Protein AF-A0A8J7ZT95-F1 (afdb_monomer_lite)

Foldseek 3Di:
DDDPPPPVPQQPPVDLQALSQPRHGFPGSPPSNVVVLVVDVSSVVVVVVVVVVVVVVVVPPPDD

Sequence (64 aa):
MSRSQHVPTDPTWSDPNTCPFCDGELSDPGAGFIDHLETSDACETSFDLWRDRVTSDIGGEWSG

pLDDT: mean 78.56, std 16.07, range [41.22, 94.94]

Radius of gyration: 14.66 Å; chains: 1; bounding box: 24×42×40 Å

Secondary structure (DSSP, 8-state):
------------TT-TTB-TTT-PBPSSTTHHHHHHHHH-HHHHHHHHHHHHHHHHHHTTS---

Structure (mmCIF, N/CA/C/O backbone):
data_AF-A0A8J7ZT95-F1
#
_entry.id   AF-A0A8J7ZT95-F1
#
loop_
_atom_site.group_PDB
_atom_site.id
_at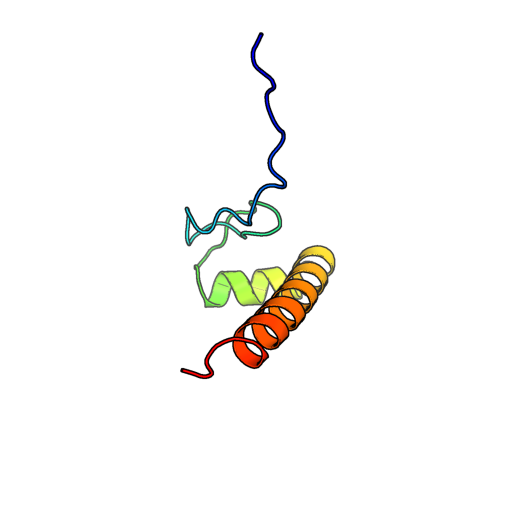om_site.type_symbol
_atom_site.label_atom_id
_atom_site.label_alt_id
_atom_site.label_comp_id
_atom_site.label_asym_id
_atom_site.label_entity_id
_atom_site.label_seq_id
_atom_site.pdbx_P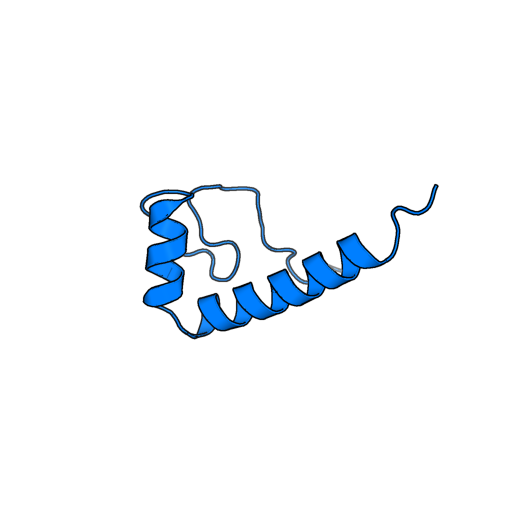DB_ins_code
_atom_site.Cartn_x
_atom_site.Cartn_y
_atom_site.Cartn_z
_atom_site.occupancy
_atom_site.B_iso_or_equiv
_atom_site.auth_seq_id
_atom_site.auth_comp_id
_atom_site.auth_asym_id
_atom_site.auth_atom_id
_atom_site.pdbx_PDB_model_num
ATOM 1 N N . MET A 1 1 ? 16.370 33.057 -5.387 1.00 41.22 1 MET A N 1
ATOM 2 C CA . MET A 1 1 ? 15.096 32.777 -4.695 1.00 41.22 1 MET A CA 1
ATOM 3 C C . MET A 1 1 ? 14.805 31.295 -4.873 1.00 41.22 1 MET A C 1
ATOM 5 O O . MET A 1 1 ? 14.477 30.882 -5.978 1.00 41.22 1 MET A O 1
ATOM 9 N N . SER A 1 2 ? 15.073 30.496 -3.842 1.00 54.62 2 SER A N 1
ATOM 10 C CA . SER A 1 2 ? 14.945 29.037 -3.855 1.00 54.62 2 SER A CA 1
ATOM 11 C C . SER A 1 2 ? 13.497 28.625 -4.104 1.00 54.62 2 SER A C 1
ATOM 13 O O . SER A 1 2 ? 12.626 28.906 -3.285 1.00 54.62 2 SER A O 1
ATOM 15 N N . ARG A 1 3 ? 13.228 27.949 -5.225 1.00 56.72 3 ARG A N 1
ATOM 16 C CA . ARG A 1 3 ? 12.023 27.128 -5.342 1.00 56.72 3 ARG A CA 1
ATOM 17 C C . ARG A 1 3 ? 12.348 25.836 -4.610 1.00 56.72 3 ARG A C 1
ATOM 19 O O . ARG A 1 3 ? 13.022 24.977 -5.165 1.00 56.72 3 ARG A O 1
ATOM 26 N N . SER A 1 4 ? 11.916 25.740 -3.354 1.00 62.25 4 SER A N 1
ATOM 27 C CA . SER A 1 4 ? 11.699 24.453 -2.699 1.00 62.25 4 SER A CA 1
ATOM 28 C C . SER A 1 4 ? 10.659 23.721 -3.532 1.00 62.25 4 SER A C 1
ATOM 30 O O .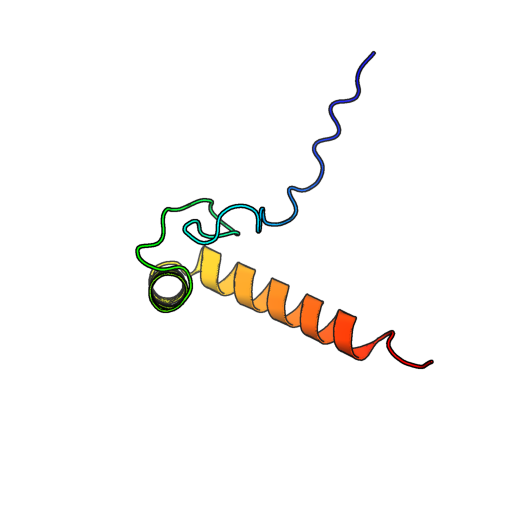 SER A 1 4 ? 9.455 23.892 -3.352 1.00 62.25 4 SER A O 1
ATOM 32 N N . GLN A 1 5 ? 11.135 23.016 -4.553 1.00 59.75 5 GLN A N 1
ATOM 33 C CA . GLN A 1 5 ? 10.315 22.101 -5.314 1.00 59.75 5 GLN A CA 1
ATOM 34 C C . GLN A 1 5 ? 9.981 20.998 -4.324 1.00 59.75 5 GLN A C 1
ATOM 36 O O . GLN A 1 5 ? 10.871 20.272 -3.891 1.00 59.75 5 GLN A O 1
ATOM 41 N N . HIS A 1 6 ? 8.724 20.945 -3.896 1.00 55.91 6 HIS A N 1
ATOM 42 C CA . HIS A 1 6 ? 8.170 19.748 -3.295 1.00 55.91 6 HIS A CA 1
ATOM 43 C C . HIS A 1 6 ? 8.204 18.698 -4.408 1.00 55.91 6 HIS A C 1
ATOM 45 O O . HIS A 1 6 ? 7.297 18.625 -5.237 1.00 55.91 6 HIS A O 1
ATOM 51 N N . VAL A 1 7 ? 9.351 18.022 -4.523 1.00 60.34 7 VAL A N 1
ATOM 52 C CA . VAL A 1 7 ? 9.492 16.796 -5.301 1.00 60.34 7 VAL A CA 1
ATOM 53 C C . VAL A 1 7 ? 8.388 15.895 -4.754 1.00 60.34 7 VAL A C 1
ATOM 55 O O . VAL A 1 7 ? 8.284 15.818 -3.526 1.00 60.34 7 VAL A O 1
ATOM 58 N N . PRO A 1 8 ? 7.500 15.317 -5.584 1.00 54.44 8 PRO A N 1
ATOM 59 C CA . PRO A 1 8 ? 6.628 14.261 -5.088 1.00 54.44 8 PRO A CA 1
ATOM 60 C C . PRO A 1 8 ? 7.574 13.268 -4.431 1.00 54.44 8 PRO A C 1
ATOM 62 O O . PRO A 1 8 ? 8.458 12.788 -5.126 1.00 54.44 8 PRO A O 1
ATOM 65 N N . THR A 1 9 ? 7.514 13.124 -3.105 1.00 56.03 9 THR A N 1
ATOM 66 C CA . THR A 1 9 ? 8.497 12.331 -2.371 1.00 56.03 9 THR A CA 1
ATOM 67 C C . THR A 1 9 ? 8.418 10.935 -2.951 1.00 56.03 9 THR A C 1
ATOM 69 O O . THR A 1 9 ? 7.480 10.194 -2.657 1.00 56.03 9 THR A O 1
ATOM 72 N N . ASP A 1 10 ? 9.351 10.617 -3.849 1.00 5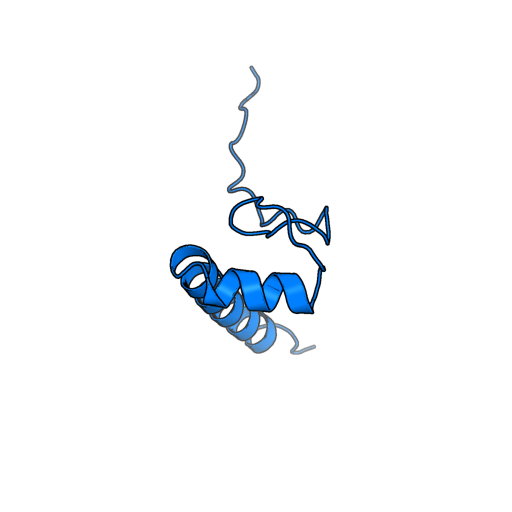8.06 10 ASP A N 1
ATOM 73 C CA . ASP A 1 10 ? 9.611 9.255 -4.251 1.00 58.06 10 ASP A CA 1
ATOM 74 C C . ASP A 1 10 ? 9.701 8.475 -2.943 1.00 58.06 10 ASP A C 1
ATOM 76 O O . ASP A 1 10 ? 10.330 8.989 -2.005 1.00 58.06 10 ASP A O 1
ATOM 80 N N . PRO A 1 11 ? 9.028 7.316 -2.836 1.00 60.25 11 PRO A N 1
ATOM 81 C CA . PRO A 1 11 ? 9.061 6.536 -1.615 1.00 60.25 11 PRO A CA 1
ATOM 82 C C . PRO A 1 11 ? 10.513 6.477 -1.160 1.00 60.25 11 PRO A C 1
ATOM 84 O O . PRO A 1 11 ? 11.395 6.145 -1.956 1.00 60.25 11 PRO A O 1
ATOM 87 N N . THR A 1 12 ? 10.802 6.945 0.052 1.00 60.50 12 THR A N 1
ATOM 88 C CA . THR A 1 12 ? 12.184 7.037 0.504 1.00 60.50 12 THR A CA 1
ATOM 89 C C . THR A 1 12 ? 12.608 5.631 0.865 1.00 60.50 12 THR A C 1
ATOM 91 O O . THR A 1 12 ? 12.586 5.248 2.029 1.00 60.50 12 THR A O 1
ATOM 94 N N . TRP A 1 13 ? 13.018 4.860 -0.142 1.00 68.94 13 TRP A N 1
ATOM 95 C CA . TRP A 1 13 ? 13.676 3.555 -0.020 1.00 68.94 13 TRP A CA 1
ATOM 96 C C . TRP A 1 13 ? 15.072 3.687 0.629 1.00 68.94 13 TRP A C 1
ATOM 98 O O . TRP A 1 13 ? 16.011 2.977 0.280 1.00 68.94 13 TRP A O 1
ATOM 108 N N . SER A 1 14 ? 15.231 4.669 1.513 1.00 72.00 14 SER A N 1
ATOM 109 C CA . SER A 1 14 ? 16.458 5.050 2.195 1.00 72.00 14 SER A CA 1
ATOM 110 C C . SER A 1 14 ? 16.595 4.311 3.518 1.00 72.00 14 SER A C 1
ATOM 112 O O . SER A 1 14 ? 17.720 4.011 3.911 1.00 72.00 14 SER A O 1
ATOM 114 N N . ASP A 1 15 ? 15.474 4.012 4.186 1.00 80.25 15 ASP A N 1
ATOM 115 C CA . ASP A 1 15 ? 15.459 3.199 5.397 1.00 80.25 15 ASP A CA 1
ATOM 116 C C . ASP A 1 15 ? 14.662 1.910 5.150 1.00 80.25 15 ASP A C 1
ATOM 118 O O . ASP A 1 15 ? 13.492 1.969 4.775 1.00 80.25 15 ASP A O 1
ATOM 122 N N . PRO A 1 16 ? 15.283 0.732 5.311 1.00 83.50 16 PRO A N 1
ATOM 123 C CA . PRO A 1 16 ? 14.592 -0.531 5.099 1.00 83.50 16 PRO A CA 1
ATOM 124 C C . PRO A 1 16 ? 13.588 -0.836 6.223 1.00 83.50 16 PRO A C 1
ATOM 126 O O . PRO A 1 16 ? 12.680 -1.635 6.024 1.00 83.50 16 PRO A O 1
ATOM 129 N N . ASN A 1 17 ? 13.723 -0.214 7.395 1.00 89.31 17 ASN A N 1
ATOM 130 C CA . ASN A 1 17 ? 12.855 -0.450 8.547 1.00 89.31 17 ASN A CA 1
ATOM 131 C C . ASN A 1 17 ? 11.680 0.530 8.605 1.00 89.31 17 ASN A C 1
ATOM 133 O O . ASN A 1 17 ? 10.954 0.528 9.596 1.00 89.31 17 ASN A O 1
ATOM 137 N N . THR A 1 18 ? 11.465 1.361 7.584 1.00 90.88 18 THR A N 1
ATOM 138 C CA . THR A 1 18 ? 10.279 2.215 7.500 1.00 90.88 18 THR A CA 1
ATOM 139 C C . THR A 1 18 ? 9.441 1.874 6.281 1.00 90.88 18 THR A C 1
ATOM 141 O O . THR A 1 18 ? 9.931 1.472 5.225 1.00 90.88 18 THR A O 1
ATOM 144 N N . CYS A 1 19 ? 8.126 2.007 6.435 1.00 89.75 19 CYS A N 1
ATOM 145 C CA . CYS A 1 19 ? 7.194 1.834 5.342 1.00 89.75 19 CYS A CA 1
ATOM 146 C C . CYS A 1 19 ? 7.398 2.979 4.340 1.00 89.75 19 CYS A C 1
ATOM 148 O O . CYS A 1 19 ? 7.178 4.140 4.691 1.00 89.75 19 CYS A O 1
ATOM 150 N N . PRO A 1 20 ? 7.723 2.689 3.073 1.00 87.44 20 PRO A N 1
ATOM 151 C CA . PRO A 1 20 ? 8.041 3.725 2.094 1.00 87.44 20 PRO A CA 1
ATOM 152 C C . PRO A 1 20 ? 6.830 4.590 1.697 1.00 87.44 20 PRO A C 1
ATOM 154 O O . PRO A 1 20 ? 6.996 5.614 1.038 1.00 87.44 20 PRO A O 1
ATOM 157 N N . PHE A 1 21 ? 5.612 4.192 2.082 1.00 88.75 21 PHE A N 1
ATOM 158 C CA . PHE A 1 21 ? 4.367 4.885 1.734 1.00 88.75 21 PHE A CA 1
ATOM 159 C C . PHE A 1 21 ? 3.846 5.805 2.842 1.00 88.75 21 PHE A C 1
ATOM 161 O O . PHE A 1 21 ? 3.229 6.827 2.545 1.00 88.75 21 PHE A O 1
ATOM 168 N N . CYS A 1 22 ? 4.064 5.444 4.108 1.00 90.75 22 CYS A N 1
ATOM 169 C CA . CYS A 1 22 ? 3.524 6.171 5.261 1.00 90.75 22 CYS A CA 1
ATOM 170 C C . CYS A 1 22 ? 4.586 6.591 6.288 1.00 90.75 22 CYS A C 1
ATOM 172 O O . CYS A 1 22 ? 4.232 7.232 7.274 1.00 90.75 22 CYS A O 1
ATOM 174 N N . ASP A 1 23 ? 5.854 6.227 6.065 1.00 89.44 23 ASP A N 1
ATOM 175 C CA . ASP A 1 23 ? 6.994 6.443 6.970 1.00 89.44 23 ASP A CA 1
ATOM 176 C C . ASP A 1 23 ? 6.855 5.749 8.342 1.00 89.44 23 ASP A C 1
ATOM 178 O O . ASP A 1 23 ? 7.599 6.022 9.278 1.00 89.44 23 ASP A O 1
ATOM 182 N N . GLY A 1 24 ? 5.898 4.825 8.481 1.00 89.19 24 GLY A N 1
ATOM 183 C CA . GLY A 1 24 ? 5.694 4.063 9.711 1.00 89.19 24 GLY A CA 1
ATOM 184 C C . GLY A 1 24 ? 6.836 3.083 9.980 1.00 89.19 24 GLY A C 1
ATOM 185 O O . GLY A 1 24 ? 7.300 2.414 9.060 1.00 89.19 24 GLY A O 1
ATOM 186 N N . GLU A 1 25 ? 7.260 2.960 11.239 1.00 91.19 25 GLU A N 1
ATOM 187 C CA . GLU A 1 25 ? 8.256 1.963 11.647 1.00 91.19 25 GLU A CA 1
ATOM 188 C C . GLU A 1 25 ? 7.742 0.537 11.419 1.00 91.19 25 GLU A C 1
ATOM 190 O O . GLU A 1 25 ? 6.628 0.169 11.806 1.00 91.19 25 GLU A O 1
ATOM 195 N N . LEU A 1 26 ? 8.594 -0.277 10.808 1.00 90.88 26 LEU A N 1
ATOM 196 C CA . LEU A 1 26 ? 8.389 -1.693 10.568 1.00 90.88 26 LEU A CA 1
ATOM 197 C C . LEU A 1 26 ? 9.224 -2.487 11.568 1.00 90.88 26 LEU A C 1
ATOM 199 O O . LEU A 1 26 ? 10.378 -2.165 11.837 1.00 90.88 26 LEU A O 1
ATOM 203 N N . SER A 1 27 ? 8.663 -3.581 12.081 1.00 90.38 27 SER A N 1
ATOM 204 C CA . SER A 1 27 ? 9.440 -4.509 12.917 1.00 90.38 27 SER A CA 1
ATOM 205 C C . SER A 1 27 ? 10.502 -5.273 12.122 1.00 90.38 27 SER A C 1
ATOM 207 O O . SER A 1 27 ? 11.491 -5.716 12.700 1.00 90.38 27 SER A O 1
ATOM 209 N N . ASP A 1 28 ? 10.288 -5.447 10.816 1.00 90.25 28 ASP A N 1
ATOM 210 C CA . ASP A 1 28 ? 11.227 -6.084 9.895 1.00 90.25 28 ASP A CA 1
ATOM 211 C C . ASP A 1 28 ? 10.977 -5.586 8.454 1.00 90.25 28 ASP A C 1
ATOM 213 O O . ASP A 1 28 ? 9.812 -5.480 8.054 1.00 90.25 28 ASP A O 1
ATOM 217 N N . PRO A 1 29 ? 12.033 -5.318 7.659 1.00 82.94 29 PRO A N 1
ATOM 218 C CA . PRO A 1 29 ? 11.931 -4.854 6.269 1.00 82.94 29 PRO A CA 1
ATOM 219 C C . PRO A 1 29 ? 11.170 -5.789 5.318 1.00 82.94 29 PRO A C 1
ATOM 221 O O . PRO A 1 29 ? 10.744 -5.361 4.248 1.00 82.94 29 PRO A O 1
ATOM 224 N N . GLY A 1 30 ? 11.032 -7.073 5.657 1.00 87.38 30 GLY A N 1
ATOM 225 C CA . GLY A 1 30 ? 10.316 -8.063 4.861 1.00 87.38 30 GLY A CA 1
ATOM 226 C C . GLY A 1 30 ? 8.979 -8.429 5.488 1.00 87.38 30 GLY A C 1
ATOM 227 O O . GLY A 1 30 ? 7.926 -7.986 5.035 1.00 87.38 30 GLY A O 1
ATOM 228 N N . ALA A 1 31 ? 9.011 -9.257 6.532 1.00 92.06 31 ALA A N 1
ATOM 229 C CA . ALA A 1 31 ? 7.788 -9.771 7.148 1.00 92.06 31 ALA A CA 1
ATOM 230 C C . ALA A 1 31 ? 6.974 -8.656 7.821 1.00 92.06 31 ALA A C 1
ATOM 232 O O . ALA A 1 31 ? 5.750 -8.652 7.723 1.00 92.06 31 ALA A O 1
ATOM 233 N N . GLY A 1 32 ? 7.653 -7.688 8.445 1.00 92.56 32 GLY A N 1
ATOM 234 C CA . GLY A 1 32 ? 7.009 -6.530 9.064 1.00 92.56 32 GLY A CA 1
ATOM 235 C C . GLY A 1 32 ? 6.374 -5.591 8.040 1.00 92.56 32 GLY A C 1
ATOM 236 O O . GLY A 1 32 ? 5.321 -5.028 8.313 1.00 92.56 32 GLY A O 1
ATOM 237 N N . PHE A 1 33 ? 6.954 -5.467 6.843 1.00 92.19 33 PHE A N 1
ATOM 238 C CA . PHE A 1 33 ? 6.325 -4.738 5.741 1.00 92.19 33 PHE A CA 1
ATOM 239 C C . PHE A 1 33 ? 5.019 -5.406 5.288 1.00 92.19 33 PHE A C 1
ATOM 241 O O . PHE A 1 33 ? 4.004 -4.726 5.173 1.00 92.19 33 PHE A O 1
ATOM 248 N N . ILE A 1 34 ? 5.019 -6.728 5.075 1.00 92.75 34 ILE A N 1
ATOM 249 C CA . ILE A 1 34 ? 3.809 -7.460 4.660 1.00 92.75 34 ILE A CA 1
ATOM 250 C C . ILE A 1 34 ? 2.709 -7.362 5.726 1.00 92.75 34 ILE A C 1
ATOM 252 O O . ILE A 1 34 ? 1.577 -7.032 5.389 1.00 92.75 34 ILE A O 1
ATOM 256 N N . ASP A 1 35 ? 3.049 -7.555 7.002 1.00 94.38 35 ASP A N 1
ATOM 257 C CA . ASP A 1 35 ? 2.115 -7.386 8.129 1.00 94.38 35 ASP A CA 1
ATOM 258 C C . ASP A 1 35 ? 1.524 -5.964 8.192 1.00 94.38 35 ASP A C 1
ATOM 260 O O . ASP A 1 35 ? 0.320 -5.769 8.390 1.00 94.38 35 ASP A O 1
ATOM 264 N N . HIS A 1 36 ? 2.357 -4.953 7.931 1.00 94.06 36 HIS A N 1
ATOM 265 C CA . HIS A 1 36 ? 1.922 -3.563 7.880 1.00 94.06 36 HIS A CA 1
ATOM 266 C C . HIS A 1 36 ? 0.927 -3.297 6.739 1.00 94.06 36 HIS A C 1
ATOM 268 O O . HIS A 1 36 ? -0.023 -2.535 6.934 1.00 94.06 36 HIS A O 1
ATOM 274 N N . LEU A 1 37 ? 1.109 -3.925 5.569 1.00 93.75 37 LEU A N 1
ATOM 275 C CA . LEU A 1 37 ? 0.146 -3.835 4.465 1.00 93.75 37 LEU A CA 1
ATOM 276 C C . LEU A 1 37 ? -1.205 -4.449 4.851 1.00 93.75 37 LEU A C 1
ATOM 278 O O . LEU A 1 37 ? -2.235 -3.835 4.597 1.00 93.75 37 LEU A O 1
ATOM 282 N N . GLU A 1 38 ? -1.213 -5.607 5.517 1.00 93.94 38 GLU A N 1
ATOM 283 C CA . GLU A 1 38 ? -2.463 -6.258 5.946 1.00 93.94 38 GLU A CA 1
ATOM 284 C C . GLU A 1 38 ? -3.212 -5.466 7.030 1.00 93.94 38 GLU A C 1
ATOM 286 O O . GLU A 1 38 ? -4.430 -5.581 7.163 1.00 93.94 38 GLU A O 1
ATOM 291 N N . THR A 1 39 ? -2.497 -4.636 7.791 1.00 93.44 39 THR A N 1
ATOM 292 C CA . THR A 1 39 ? -3.076 -3.790 8.845 1.00 93.44 39 THR A CA 1
ATOM 293 C C . THR A 1 39 ? -3.563 -2.428 8.325 1.00 93.44 39 THR A C 1
ATOM 295 O O . THR A 1 39 ? -4.339 -1.750 9.005 1.00 93.44 39 THR A O 1
ATOM 298 N N . SER A 1 40 ? -3.121 -1.993 7.140 1.00 93.81 40 SER A N 1
ATOM 299 C CA . SER A 1 40 ? -3.366 -0.643 6.620 1.00 93.81 40 SER A CA 1
ATOM 300 C C . SER A 1 40 ? -3.784 -0.657 5.149 1.00 93.81 40 SER A C 1
ATOM 302 O O . SER A 1 40 ? -2.935 -0.629 4.254 1.00 93.81 40 SER A O 1
ATOM 304 N N . ASP A 1 41 ? -5.097 -0.568 4.894 1.00 93.56 41 ASP A N 1
ATOM 305 C CA . ASP A 1 41 ? -5.674 -0.488 3.538 1.00 93.56 41 ASP A CA 1
ATOM 306 C C . ASP A 1 41 ? -5.046 0.624 2.677 1.00 93.56 41 ASP A C 1
ATOM 308 O O . ASP A 1 41 ? -4.878 0.484 1.467 1.00 93.56 41 ASP A O 1
ATOM 312 N N . ALA A 1 42 ? -4.661 1.748 3.292 1.00 91.12 42 ALA A N 1
ATOM 313 C CA . ALA A 1 42 ? -4.026 2.856 2.580 1.00 91.12 42 ALA A CA 1
ATOM 314 C C . ALA A 1 42 ? -2.630 2.486 2.045 1.00 91.12 42 ALA A C 1
ATOM 316 O O . ALA A 1 42 ? -2.258 2.897 0.940 1.00 91.12 42 ALA A O 1
ATOM 317 N N . CYS A 1 43 ? -1.860 1.716 2.820 1.00 92.81 43 CYS A N 1
ATOM 318 C CA . CYS A 1 43 ? -0.538 1.245 2.408 1.00 92.81 43 CYS A CA 1
ATOM 319 C C . CYS A 1 43 ? -0.660 0.108 1.392 1.00 92.81 43 CYS A C 1
ATOM 321 O O . CYS A 1 43 ? 0.080 0.110 0.412 1.00 92.81 43 CYS A O 1
ATOM 323 N N . GLU A 1 44 ? -1.627 -0.793 1.570 1.00 94.94 44 GLU A N 1
ATOM 324 C CA . GLU A 1 44 ? -1.942 -1.865 0.617 1.00 94.94 44 GLU A CA 1
ATOM 325 C C . GLU A 1 44 ? -2.329 -1.306 -0.758 1.00 94.94 44 GLU A C 1
ATOM 327 O O . GLU A 1 44 ? -1.675 -1.614 -1.755 1.00 94.94 44 GLU A O 1
ATOM 332 N N . THR A 1 45 ? -3.274 -0.362 -0.801 1.00 93.94 45 THR A N 1
ATOM 333 C CA . THR A 1 45 ? -3.670 0.316 -2.047 1.00 93.94 45 THR A CA 1
ATOM 334 C C . THR A 1 45 ? -2.483 1.023 -2.711 1.00 93.94 45 THR A C 1
ATOM 336 O O . THR A 1 45 ? -2.299 0.953 -3.927 1.00 93.94 45 THR A O 1
ATOM 339 N N . SER A 1 46 ? -1.653 1.719 -1.926 1.00 91.25 46 SER A N 1
ATOM 340 C CA . SER A 1 46 ? -0.470 2.413 -2.454 1.00 91.25 46 SER A CA 1
ATOM 341 C C . SER A 1 46 ? 0.567 1.436 -3.013 1.00 91.25 46 SER A C 1
ATOM 343 O O . SER A 1 46 ? 1.175 1.716 -4.050 1.00 91.25 46 SER A O 1
ATOM 345 N N . PHE A 1 47 ? 0.739 0.283 -2.362 1.00 91.88 47 PHE A N 1
ATOM 346 C CA . PHE A 1 47 ? 1.624 -0.784 -2.808 1.00 91.88 47 PHE A CA 1
ATOM 347 C C . PHE A 1 47 ? 1.136 -1.429 -4.107 1.00 91.88 47 PHE A C 1
ATOM 349 O O . PHE A 1 47 ? 1.947 -1.604 -5.018 1.00 91.88 47 PHE A O 1
ATOM 356 N N . ASP A 1 48 ? -0.159 -1.726 -4.249 1.00 92.12 48 ASP A N 1
ATOM 357 C CA . ASP A 1 48 ? -0.681 -2.301 -5.495 1.00 92.12 48 ASP A CA 1
ATOM 358 C C . ASP A 1 48 ? -0.553 -1.320 -6.671 1.00 92.12 48 ASP A C 1
ATOM 360 O O . ASP A 1 48 ? -0.060 -1.696 -7.735 1.00 92.12 48 ASP A O 1
ATOM 364 N N . LEU A 1 49 ? -0.853 -0.034 -6.455 1.00 90.25 49 LEU A N 1
ATOM 365 C CA . LEU A 1 49 ? -0.642 1.012 -7.463 1.00 90.25 49 LEU A CA 1
ATOM 366 C C . LEU A 1 49 ? 0.833 1.163 -7.851 1.00 90.25 49 LEU A C 1
ATOM 368 O O . LEU A 1 49 ? 1.158 1.374 -9.021 1.00 90.25 49 LEU A O 1
ATOM 372 N N . TRP A 1 50 ? 1.741 1.093 -6.877 1.00 89.00 50 TRP A N 1
ATOM 373 C CA . TRP A 1 50 ? 3.174 1.102 -7.152 1.00 89.00 50 TRP A CA 1
ATOM 374 C C . TRP A 1 50 ? 3.587 -0.137 -7.953 1.00 89.00 50 TRP A C 1
ATOM 376 O O . TRP A 1 50 ? 4.298 -0.004 -8.948 1.00 89.00 50 TRP A O 1
ATOM 386 N N . ARG A 1 51 ? 3.099 -1.323 -7.580 1.00 89.31 51 ARG A N 1
ATOM 387 C CA . ARG A 1 51 ? 3.392 -2.590 -8.260 1.00 89.31 51 ARG A CA 1
ATOM 388 C C . ARG A 1 51 ? 2.881 -2.593 -9.699 1.00 89.31 51 ARG A C 1
ATOM 390 O O . ARG A 1 51 ? 3.597 -3.066 -10.580 1.00 89.31 51 ARG A O 1
ATOM 397 N N . ASP A 1 52 ? 1.691 -2.055 -9.948 1.00 88.31 52 ASP A N 1
ATOM 398 C CA . ASP A 1 52 ? 1.131 -1.864 -11.292 1.00 88.31 52 ASP A CA 1
ATOM 399 C C . ASP A 1 52 ? 2.030 -0.964 -12.153 1.00 88.31 52 ASP A C 1
ATOM 401 O O . ASP A 1 52 ? 2.392 -1.325 -13.278 1.00 88.31 52 ASP A O 1
ATOM 405 N N . ARG A 1 53 ? 2.490 0.160 -11.588 1.00 84.12 53 ARG A N 1
ATOM 406 C CA . ARG A 1 53 ? 3.420 1.078 -12.265 1.00 84.12 53 ARG A CA 1
ATOM 407 C C . ARG A 1 53 ? 4.773 0.434 -12.540 1.00 84.12 53 ARG A C 1
ATOM 409 O O . ARG A 1 53 ? 5.256 0.539 -13.658 1.00 84.12 53 ARG A O 1
ATOM 416 N N . VAL A 1 54 ? 5.364 -0.256 -11.564 1.00 82.69 54 VAL A N 1
A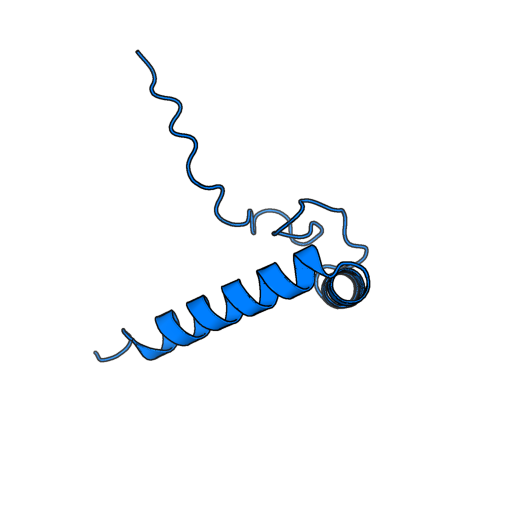TOM 417 C CA . VAL A 1 54 ? 6.644 -0.965 -11.736 1.00 82.69 54 VAL A CA 1
ATOM 418 C C . VAL A 1 54 ? 6.517 -2.084 -12.763 1.00 82.69 54 VAL A C 1
ATOM 420 O O . VAL A 1 54 ? 7.390 -2.245 -13.607 1.00 82.69 54 VAL A O 1
ATOM 423 N N . THR A 1 55 ? 5.420 -2.838 -12.742 1.00 76.25 55 THR A N 1
ATOM 424 C CA . THR A 1 55 ? 5.168 -3.891 -13.737 1.00 76.25 55 THR A CA 1
ATOM 425 C C . THR A 1 55 ? 5.009 -3.295 -15.136 1.00 76.25 55 THR A C 1
ATOM 427 O O . THR A 1 55 ? 5.526 -3.854 -16.102 1.00 76.25 55 THR A O 1
ATOM 430 N N . SER A 1 56 ? 4.344 -2.142 -15.245 1.00 69.50 56 SER A N 1
ATOM 431 C CA . SER A 1 56 ? 4.212 -1.401 -16.503 1.00 69.50 56 SER A CA 1
ATOM 432 C C . SER A 1 56 ? 5.549 -0.830 -16.997 1.00 69.50 56 SER A C 1
ATOM 434 O O . SER A 1 56 ? 5.816 -0.870 -18.195 1.00 69.50 56 SER A O 1
ATOM 436 N N . ASP A 1 57 ? 6.405 -0.353 -16.093 1.00 65.50 57 ASP A N 1
ATOM 437 C CA . ASP A 1 57 ? 7.734 0.200 -16.393 1.00 65.50 57 ASP A CA 1
ATOM 438 C C . ASP A 1 57 ? 8.727 -0.895 -16.836 1.00 65.50 57 ASP A C 1
ATOM 440 O O . ASP A 1 57 ? 9.386 -0.776 -17.870 1.00 65.50 57 ASP A O 1
ATOM 444 N N . ILE A 1 58 ? 8.740 -2.039 -16.141 1.00 61.19 58 ILE A N 1
ATOM 445 C CA . ILE A 1 58 ? 9.555 -3.214 -16.501 1.00 61.19 58 ILE A CA 1
ATOM 446 C C . ILE A 1 58 ? 9.064 -3.869 -17.807 1.00 61.19 58 ILE A C 1
ATOM 448 O O . ILE A 1 58 ? 9.852 -4.491 -18.520 1.00 61.19 58 ILE A O 1
ATOM 452 N N . GLY A 1 59 ? 7.778 -3.724 -18.145 1.00 56.38 59 GLY A N 1
ATOM 453 C CA . GLY A 1 59 ? 7.188 -4.240 -19.384 1.00 56.38 59 GLY A CA 1
ATOM 454 C C . GLY A 1 59 ? 7.422 -3.376 -20.630 1.00 56.38 59 GLY A C 1
ATOM 455 O O . GLY A 1 59 ? 7.160 -3.853 -21.735 1.00 56.38 59 GLY A O 1
ATOM 456 N N . GLY A 1 60 ? 7.892 -2.132 -20.475 1.00 57.00 60 GLY A N 1
ATOM 457 C CA . GLY A 1 60 ? 7.983 -1.157 -21.567 1.00 57.00 60 GLY A CA 1
ATOM 458 C C . GLY A 1 60 ? 9.346 -1.058 -22.254 1.00 57.00 60 GLY A C 1
ATOM 459 O O . GLY A 1 60 ? 9.401 -1.019 -23.478 1.00 57.00 60 GLY A O 1
ATOM 460 N N . GLU A 1 61 ? 10.453 -1.022 -21.505 1.00 55.69 61 GLU A N 1
ATOM 461 C CA . GLU A 1 61 ? 11.680 -0.376 -22.018 1.00 55.69 61 GLU A CA 1
ATOM 462 C C . GLU A 1 61 ? 12.982 -1.181 -21.783 1.00 55.69 61 GLU A C 1
ATOM 464 O O . GLU A 1 61 ? 14.054 -0.604 -21.635 1.00 55.69 61 GLU A O 1
ATOM 469 N N . TRP A 1 62 ? 12.936 -2.519 -21.812 1.00 58.09 62 TRP A N 1
ATOM 470 C CA . TRP A 1 62 ? 14.144 -3.357 -21.985 1.00 58.09 62 TRP A CA 1
ATOM 471 C C . TRP A 1 62 ? 14.101 -4.137 -23.305 1.00 58.09 62 TRP A C 1
ATOM 473 O O . TRP A 1 62 ? 14.256 -5.356 -23.345 1.00 58.09 62 TRP A O 1
ATOM 483 N N . SER A 1 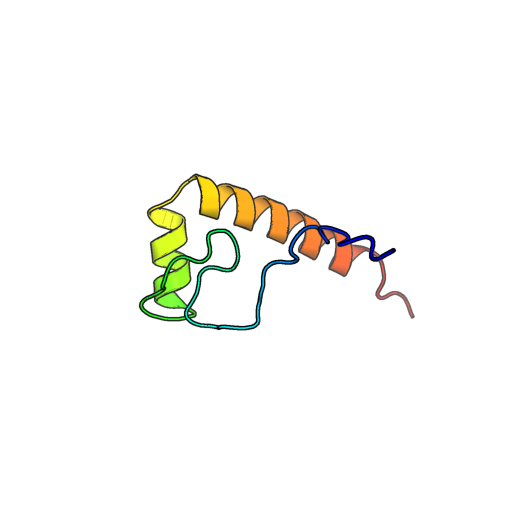63 ? 13.869 -3.427 -24.410 1.00 53.53 63 SER A N 1
ATOM 484 C CA . SER A 1 63 ? 14.227 -3.906 -25.748 1.00 53.53 63 SER A CA 1
ATOM 485 C C . SER A 1 63 ? 15.502 -3.195 -26.209 1.00 53.53 63 SER A C 1
ATOM 487 O O . SER A 1 63 ? 15.409 -2.141 -26.831 1.00 53.53 63 SER A O 1
ATOM 489 N N . GLY A 1 64 ? 16.673 -3.788 -25.940 1.00 42.94 64 GLY A N 1
ATOM 490 C CA . GLY A 1 64 ? 17.946 -3.427 -26.593 1.00 42.94 64 GLY A CA 1
ATOM 491 C C . GLY A 1 64 ? 19.030 -2.881 -25.682 1.00 42.94 64 GLY A C 1
ATOM 492 O O . GLY A 1 64 ? 18.947 -1.688 -25.328 1.00 42.94 64 GLY A O 1
#